Protein AF-A0A921MLL8-F1 (afdb_monomer)

Solvent-accessible surface area (backbone atoms only — not comparable to full-atom values): 6401 Å² total; per-residue (Å²): 130,87,62,38,24,34,44,33,26,48,27,29,37,92,51,54,71,56,53,45,51,53,44,43,72,62,38,30,48,61,50,83,41,60,31,79,57,47,71,74,58,55,72,66,45,68,55,61,29,28,37,35,44,33,23,34,93,55,23,56,57,98,88,40,73,62,63,59,52,78,62,60,78,72,39,98,44,52,65,44,66,25,35,38,99,86,39,61,62,77,59,87,52,64,68,62,30,51,50,53,50,45,46,42,47,45,61,70,32,57,42,60,52,65,129

Structure (mmCIF, N/CA/C/O backbone):
data_AF-A0A921MLL8-F1
#
_entry.id   AF-A0A921MLL8-F1
#
loop_
_atom_site.group_PDB
_atom_site.id
_atom_site.type_symbol
_atom_site.label_atom_id
_atom_site.label_alt_id
_atom_site.label_comp_id
_atom_site.label_asym_id
_atom_site.label_entity_id
_atom_site.label_seq_id
_atom_site.pdbx_PDB_ins_code
_atom_site.Cartn_x
_atom_site.Cartn_y
_atom_site.Cartn_z
_atom_site.occupancy
_atom_site.B_iso_or_equiv
_atom_site.auth_seq_id
_atom_site.auth_comp_id
_atom_site.auth_asym_id
_atom_site.auth_atom_id
_atom_site.pdbx_PDB_model_num
ATOM 1 N N . MET A 1 1 ? -20.770 6.515 -9.684 1.00 64.88 1 MET A N 1
ATOM 2 C CA . MET A 1 1 ? -20.285 5.380 -8.872 1.00 64.88 1 MET A CA 1
ATOM 3 C C . MET A 1 1 ? -19.076 5.869 -8.104 1.00 64.88 1 MET A C 1
ATOM 5 O O . MET A 1 1 ? -18.341 6.684 -8.653 1.00 64.88 1 MET A O 1
ATOM 9 N N . ALA A 1 2 ? -18.919 5.476 -6.843 1.00 79.12 2 ALA A N 1
ATOM 10 C CA . ALA A 1 2 ? -17.697 5.806 -6.119 1.00 79.12 2 ALA A CA 1
ATOM 11 C C . ALA A 1 2 ? -16.519 5.057 -6.776 1.00 79.12 2 ALA A C 1
ATOM 13 O O . ALA A 1 2 ? -16.722 3.993 -7.363 1.00 79.12 2 ALA A O 1
ATOM 14 N N . ARG A 1 3 ? -15.327 5.654 -6.763 1.00 89.19 3 ARG A N 1
ATOM 15 C CA . ARG A 1 3 ? -14.134 5.099 -7.420 1.00 89.19 3 ARG A CA 1
ATOM 16 C C . ARG A 1 3 ? -13.531 3.981 -6.579 1.00 89.19 3 ARG A C 1
ATOM 18 O O . ARG A 1 3 ? -13.698 4.005 -5.365 1.00 89.19 3 ARG A O 1
ATOM 25 N N . ASP A 1 4 ? -12.870 3.029 -7.226 1.00 97.38 4 ASP A N 1
ATOM 26 C CA . ASP A 1 4 ? -12.122 1.971 -6.547 1.00 97.38 4 ASP A CA 1
ATOM 27 C C . ASP A 1 4 ? -10.864 2.550 -5.891 1.00 97.38 4 ASP A C 1
ATOM 29 O O . ASP A 1 4 ? -10.206 3.418 -6.472 1.00 97.38 4 ASP A O 1
ATOM 33 N N . MET A 1 5 ? -10.556 2.075 -4.684 1.00 97.88 5 MET A N 1
ATOM 34 C CA . MET A 1 5 ? -9.508 2.620 -3.824 1.00 97.88 5 MET A CA 1
ATOM 35 C C . MET A 1 5 ? -8.464 1.560 -3.467 1.00 97.88 5 MET A C 1
ATOM 37 O O . MET A 1 5 ? -8.817 0.450 -3.062 1.00 97.88 5 MET A O 1
ATOM 41 N N . ILE A 1 6 ? -7.184 1.925 -3.540 1.00 98.69 6 ILE A N 1
ATOM 42 C CA . ILE A 1 6 ? -6.076 1.178 -2.933 1.00 98.69 6 ILE A CA 1
ATOM 43 C C . ILE A 1 6 ? -5.535 1.965 -1.738 1.00 98.69 6 ILE A C 1
ATOM 45 O O . ILE A 1 6 ? -5.096 3.109 -1.885 1.00 98.69 6 ILE A O 1
ATOM 49 N N . ALA A 1 7 ? -5.547 1.357 -0.553 1.00 98.69 7 ALA A N 1
ATOM 50 C CA . ALA A 1 7 ? -4.902 1.936 0.621 1.00 98.69 7 ALA A CA 1
ATOM 51 C C . ALA A 1 7 ? -3.412 1.582 0.617 1.00 98.69 7 ALA A C 1
ATOM 53 O O . ALA A 1 7 ? -3.051 0.411 0.536 1.00 98.69 7 ALA A O 1
ATOM 54 N N . VAL A 1 8 ? -2.543 2.585 0.723 1.00 98.81 8 VAL A N 1
ATOM 55 C CA . VAL A 1 8 ? -1.100 2.390 0.900 1.00 98.81 8 VAL A CA 1
ATOM 56 C C . VAL A 1 8 ? -0.766 2.707 2.351 1.00 98.81 8 VAL A C 1
ATOM 58 O O . VAL A 1 8 ? -0.954 3.840 2.788 1.00 98.81 8 VAL A O 1
ATOM 61 N N . LEU A 1 9 ? -0.295 1.723 3.109 1.00 98.62 9 LEU A N 1
ATOM 62 C CA . LEU A 1 9 ? 0.121 1.902 4.497 1.00 98.62 9 LEU A CA 1
ATOM 63 C C . LEU A 1 9 ? 1.606 2.245 4.525 1.00 98.62 9 LEU A C 1
ATOM 65 O O . LEU A 1 9 ? 2.427 1.505 3.985 1.00 98.62 9 LEU A O 1
ATOM 69 N N . ASN A 1 10 ? 1.946 3.377 5.133 1.00 97.88 10 ASN A N 1
ATOM 70 C CA . ASN A 1 10 ? 3.319 3.853 5.201 1.00 97.88 10 ASN A CA 1
ATOM 71 C C . ASN A 1 10 ? 4.080 3.199 6.359 1.00 97.88 10 ASN A C 1
ATOM 73 O O . ASN A 1 10 ? 3.882 3.580 7.517 1.00 97.88 10 ASN A O 1
ATOM 77 N N . LEU A 1 11 ? 4.988 2.282 6.024 1.00 97.69 11 LEU A N 1
ATOM 78 C CA . LEU A 1 11 ? 5.922 1.645 6.951 1.00 97.69 11 LEU A CA 1
ATOM 79 C C . LEU A 1 11 ? 7.368 2.096 6.670 1.00 97.69 11 LEU A C 1
ATOM 81 O O . LEU A 1 11 ? 8.308 1.334 6.845 1.00 97.69 11 LEU A O 1
ATOM 85 N N . GLY A 1 12 ? 7.572 3.346 6.241 1.00 96.69 12 GLY A N 1
ATOM 86 C CA . GLY A 1 12 ? 8.917 3.925 6.108 1.00 96.69 12 GLY A CA 1
ATOM 87 C C . GLY A 1 12 ? 9.510 3.872 4.700 1.00 96.69 12 GLY A C 1
ATOM 88 O O . GLY A 1 12 ? 10.721 4.017 4.523 1.00 96.69 12 GLY A O 1
ATOM 89 N N . SER A 1 13 ? 8.671 3.689 3.679 1.00 97.44 13 SER A N 1
ATOM 90 C CA . SER A 1 13 ? 9.093 3.832 2.286 1.00 97.44 13 SER A CA 1
ATOM 91 C C . SER A 1 13 ? 9.415 5.279 1.924 1.00 97.44 13 SER A C 1
ATOM 93 O O . SER A 1 13 ? 8.610 6.192 2.130 1.00 97.44 13 SER A O 1
ATOM 95 N N . ARG A 1 14 ? 10.549 5.486 1.251 1.00 96.56 14 ARG A N 1
ATOM 96 C CA . ARG A 1 14 ? 10.877 6.772 0.608 1.00 96.56 14 ARG A CA 1
ATOM 97 C C . ARG A 1 14 ? 10.157 6.969 -0.727 1.00 96.56 14 ARG A C 1
ATOM 99 O O . ARG A 1 14 ? 10.179 8.064 -1.277 1.00 96.56 14 ARG A O 1
ATOM 106 N N . GLU A 1 15 ? 9.497 5.931 -1.239 1.00 96.31 15 GLU A N 1
ATOM 107 C CA . GLU A 1 15 ? 8.857 5.932 -2.557 1.00 96.31 15 GLU A CA 1
ATOM 108 C C . GLU A 1 15 ? 7.325 6.031 -2.505 1.00 96.31 15 GLU A C 1
ATOM 110 O O . GLU A 1 15 ? 6.663 5.859 -3.527 1.00 96.31 15 GLU A O 1
ATOM 115 N N . ASN A 1 16 ? 6.731 6.344 -1.348 1.00 98.00 16 ASN A N 1
ATOM 116 C CA . ASN A 1 16 ? 5.273 6.439 -1.197 1.00 98.00 16 ASN A CA 1
ATOM 117 C C . ASN A 1 16 ? 4.617 7.361 -2.239 1.00 98.00 16 ASN A C 1
ATOM 119 O O . ASN A 1 16 ? 3.625 6.992 -2.863 1.00 98.00 16 ASN A O 1
ATOM 123 N N . GLU A 1 17 ? 5.180 8.547 -2.480 1.00 97.94 17 GLU A N 1
ATOM 124 C CA . GLU A 1 17 ? 4.623 9.476 -3.471 1.00 97.94 17 GLU A CA 1
ATOM 125 C C . GLU A 1 17 ? 4.693 8.934 -4.902 1.00 97.94 17 GLU A C 1
ATOM 127 O O . GLU A 1 17 ? 3.786 9.177 -5.701 1.00 97.94 17 GLU A O 1
ATOM 132 N N . ARG A 1 18 ? 5.771 8.213 -5.231 1.00 97.94 18 ARG A N 1
ATOM 133 C CA . ARG A 1 18 ? 5.937 7.556 -6.531 1.00 97.94 18 ARG A CA 1
ATOM 134 C C . ARG A 1 18 ? 4.884 6.462 -6.691 1.00 97.94 18 ARG A C 1
ATOM 136 O O . ARG A 1 18 ? 4.154 6.483 -7.676 1.00 97.94 18 ARG A O 1
ATOM 143 N N . LEU A 1 19 ? 4.739 5.597 -5.687 1.00 98.56 19 LEU A N 1
ATOM 144 C CA . LEU A 1 19 ? 3.757 4.512 -5.674 1.00 98.56 19 LEU A CA 1
ATOM 145 C C . LEU A 1 19 ? 2.323 5.021 -5.890 1.00 98.56 19 LEU A C 1
ATOM 147 O O . LEU A 1 19 ? 1.594 4.484 -6.721 1.00 98.56 19 LEU A O 1
ATOM 151 N N . LEU A 1 20 ? 1.920 6.095 -5.204 1.00 98.62 20 LEU A N 1
ATOM 152 C CA . LEU A 1 20 ? 0.591 6.687 -5.399 1.00 98.62 20 LEU A CA 1
ATOM 153 C C . LEU A 1 20 ? 0.384 7.180 -6.840 1.00 98.62 20 LEU A C 1
ATOM 155 O O . LEU A 1 20 ? -0.676 6.957 -7.422 1.00 98.62 20 LEU A O 1
ATOM 159 N N . LYS A 1 21 ? 1.387 7.834 -7.439 1.00 98.31 21 LYS A N 1
ATOM 160 C CA . LYS A 1 21 ? 1.320 8.316 -8.833 1.00 98.31 21 LYS A CA 1
ATOM 161 C C . LYS A 1 21 ? 1.255 7.163 -9.835 1.00 98.31 21 LYS A C 1
ATOM 163 O O . LYS A 1 21 ? 0.547 7.255 -10.837 1.00 98.31 21 LYS A O 1
ATOM 168 N N . GLU A 1 22 ? 1.962 6.074 -9.569 1.00 98.38 22 GLU A N 1
ATOM 169 C CA . GLU A 1 22 ? 1.938 4.873 -10.405 1.00 98.38 22 GLU A CA 1
ATOM 170 C C . GLU A 1 22 ? 0.558 4.200 -10.369 1.00 98.38 22 GLU A C 1
ATOM 172 O O . GLU A 1 22 ? -0.004 3.909 -11.424 1.00 98.38 22 GLU A O 1
ATOM 177 N N . ILE A 1 23 ? -0.061 4.059 -9.189 1.00 98.31 23 ILE A N 1
ATOM 178 C CA . ILE A 1 23 ? -1.439 3.544 -9.068 1.00 98.31 23 ILE A CA 1
ATOM 179 C C . ILE A 1 23 ? -2.437 4.473 -9.777 1.00 98.31 23 ILE A C 1
ATOM 181 O O . ILE A 1 23 ? -3.310 4.008 -10.513 1.00 98.31 23 ILE A O 1
ATOM 185 N N . GLN A 1 24 ? -2.268 5.792 -9.644 1.00 96.81 24 GLN A N 1
ATOM 186 C CA . GLN A 1 24 ? -3.079 6.771 -10.376 1.00 96.81 24 GLN A CA 1
ATOM 187 C C . GLN A 1 24 ? -2.922 6.648 -11.898 1.00 96.81 24 GLN A C 1
ATOM 189 O O . GLN A 1 24 ? -3.901 6.825 -12.625 1.00 96.81 24 GLN A O 1
ATOM 194 N N . THR A 1 25 ? -1.726 6.305 -12.383 1.00 97.25 25 THR A N 1
ATOM 195 C CA . THR A 1 25 ? -1.446 6.065 -13.810 1.00 97.25 25 THR A CA 1
ATOM 196 C C . THR A 1 25 ? -2.167 4.815 -14.326 1.00 97.25 25 THR A C 1
ATOM 198 O O . THR A 1 25 ? -2.566 4.772 -15.488 1.00 97.25 25 THR A O 1
ATOM 201 N N . LEU A 1 26 ? -2.435 3.835 -13.454 1.00 97.06 26 LEU A N 1
ATOM 202 C CA . LEU A 1 26 ? -3.313 2.689 -13.743 1.00 97.06 26 LEU A CA 1
ATOM 203 C C . LEU A 1 26 ? -4.809 3.053 -13.749 1.00 97.06 26 LEU A C 1
ATOM 205 O O . LEU A 1 26 ? -5.651 2.195 -14.009 1.00 97.06 26 LEU A O 1
ATOM 209 N N . GLY A 1 27 ? -5.158 4.310 -13.466 1.00 96.38 27 GLY A N 1
ATOM 210 C CA . GLY A 1 27 ? -6.531 4.803 -13.466 1.00 96.38 27 GLY A CA 1
ATOM 211 C C . GLY A 1 27 ? -7.320 4.487 -12.195 1.00 96.38 27 GLY A C 1
ATOM 212 O O . GLY A 1 27 ? -8.536 4.666 -12.206 1.00 96.38 27 GLY A O 1
ATOM 213 N N . VAL A 1 28 ? -6.666 4.055 -11.114 1.00 97.88 28 VAL A N 1
ATOM 214 C CA . VAL A 1 28 ? -7.292 3.705 -9.825 1.00 97.88 28 VAL A CA 1
ATOM 215 C C . VAL A 1 28 ? -6.955 4.780 -8.784 1.00 97.88 28 VAL A C 1
ATOM 217 O O . VAL A 1 28 ? -5.882 5.379 -8.842 1.00 97.88 28 VAL A O 1
ATOM 220 N N . ASP A 1 29 ? -7.877 5.091 -7.867 1.00 97.50 29 ASP A N 1
ATOM 221 C CA . ASP A 1 29 ? -7.584 6.046 -6.793 1.00 97.50 29 ASP A CA 1
ATOM 222 C C . ASP A 1 29 ? -6.781 5.354 -5.677 1.00 97.50 29 ASP A C 1
ATOM 224 O O . ASP A 1 29 ? -6.930 4.162 -5.408 1.00 97.50 29 ASP A O 1
ATOM 228 N N . SER A 1 30 ? -5.908 6.112 -5.019 1.00 98.06 30 SER A N 1
ATOM 229 C CA . SER A 1 30 ? -5.090 5.615 -3.914 1.00 98.06 30 SER A CA 1
ATOM 230 C C . SER A 1 30 ? -4.837 6.706 -2.887 1.00 98.06 30 SER A C 1
ATOM 232 O O . SER A 1 30 ? -4.708 7.881 -3.249 1.00 98.06 30 SER A O 1
ATOM 234 N N . ALA A 1 31 ? -4.695 6.318 -1.625 1.00 98.25 31 ALA A N 1
ATOM 235 C CA . ALA A 1 31 ? -4.361 7.226 -0.535 1.00 98.25 31 ALA A CA 1
ATOM 236 C C . ALA A 1 31 ? -3.324 6.603 0.404 1.00 98.25 31 ALA A C 1
ATOM 238 O O . ALA A 1 31 ? -3.286 5.385 0.585 1.00 98.25 31 ALA A O 1
ATOM 239 N N . LEU A 1 32 ? -2.482 7.463 0.982 1.00 98.56 32 LEU A N 1
ATOM 240 C CA . LEU A 1 32 ? -1.503 7.076 1.990 1.00 98.56 32 LEU A CA 1
ATOM 241 C C . LEU A 1 32 ? -2.138 7.138 3.378 1.00 98.56 32 LEU A C 1
ATOM 243 O O . LEU A 1 32 ? -2.731 8.155 3.741 1.00 98.56 32 LEU A O 1
ATOM 247 N N . TYR A 1 33 ? -1.953 6.082 4.155 1.00 98.50 33 TYR A N 1
ATOM 248 C CA . TYR A 1 33 ? -2.418 5.955 5.529 1.00 98.50 33 TYR A CA 1
ATOM 249 C C . TYR A 1 33 ? -1.239 5.630 6.456 1.00 98.50 33 TYR A C 1
ATOM 251 O O . TYR A 1 33 ? -0.237 5.061 6.007 1.00 98.50 33 TYR A O 1
ATOM 259 N N . PRO A 1 34 ? -1.315 5.996 7.746 1.00 97.50 34 PRO A N 1
ATOM 260 C CA . PRO A 1 34 ? -0.300 5.595 8.715 1.00 97.50 34 PRO A CA 1
ATOM 261 C C . PRO A 1 34 ? -0.324 4.074 8.933 1.00 97.50 34 PRO A C 1
ATOM 263 O O . PRO A 1 34 ? -1.380 3.454 8.832 1.00 97.50 34 PRO A O 1
ATOM 266 N N . HIS A 1 35 ? 0.817 3.478 9.294 1.00 96.31 35 HIS A N 1
ATOM 267 C CA . HIS A 1 35 ? 0.890 2.061 9.687 1.00 96.31 35 HIS A CA 1
ATOM 268 C C . HIS A 1 35 ? -0.034 1.725 10.871 1.00 96.31 35 HIS A C 1
ATOM 270 O O . HIS A 1 35 ? -0.512 0.604 10.986 1.00 96.31 35 HIS A O 1
ATOM 276 N N . SER A 1 36 ? -0.328 2.711 11.723 1.00 96.50 36 SER A N 1
ATOM 277 C CA . SER A 1 36 ? -1.189 2.572 12.898 1.00 96.50 36 SER A CA 1
ATOM 278 C C . SER A 1 36 ? -2.692 2.629 12.602 1.00 96.50 36 SER A C 1
ATOM 280 O O . SER A 1 36 ? -3.481 2.627 13.548 1.00 96.50 36 SER A O 1
ATOM 282 N N . ILE A 1 37 ? -3.104 2.697 11.327 1.00 97.44 37 ILE A N 1
ATOM 283 C CA . ILE A 1 37 ? -4.523 2.640 10.963 1.00 97.44 37 ILE A CA 1
ATOM 284 C C . ILE A 1 37 ? -5.166 1.359 11.507 1.00 97.44 37 ILE A C 1
ATOM 286 O O . ILE A 1 37 ? -4.609 0.263 11.426 1.00 97.44 37 ILE A O 1
ATOM 290 N N . THR A 1 38 ? -6.362 1.493 12.061 1.00 96.56 38 THR A N 1
ATOM 291 C CA . THR A 1 38 ? -7.118 0.368 12.611 1.00 96.56 38 THR A CA 1
ATOM 292 C C . THR A 1 38 ? -7.986 -0.307 11.548 1.00 96.56 38 THR A C 1
ATOM 294 O O . THR A 1 38 ? -8.392 0.308 10.561 1.00 96.56 38 THR A O 1
ATOM 297 N N . ALA A 1 39 ? -8.363 -1.568 11.780 1.00 94.69 39 ALA A N 1
ATOM 298 C CA . ALA A 1 39 ? -9.316 -2.278 10.921 1.00 94.69 39 ALA A CA 1
ATOM 299 C C . ALA A 1 39 ? -10.658 -1.529 10.782 1.00 94.69 39 ALA A C 1
ATOM 301 O O . ALA A 1 39 ? -11.213 -1.452 9.690 1.00 94.69 39 ALA A O 1
ATOM 302 N N . GLY A 1 40 ? -11.141 -0.910 11.867 1.00 96.50 40 GLY A N 1
ATOM 303 C CA . GLY A 1 40 ? -12.375 -0.123 11.844 1.00 96.50 40 GLY A CA 1
ATOM 304 C C . GLY A 1 40 ? -12.267 1.154 11.007 1.00 96.50 40 GLY A C 1
ATOM 305 O O . GLY A 1 40 ? -13.245 1.553 10.382 1.00 96.50 40 GLY A O 1
ATOM 306 N N . GLU A 1 41 ? -11.091 1.786 10.951 1.00 97.75 41 GLU A N 1
ATOM 307 C CA . GLU A 1 41 ? -10.836 2.917 10.048 1.00 97.75 41 GLU A CA 1
ATOM 308 C C . GLU A 1 41 ? -10.731 2.463 8.588 1.00 97.75 41 GLU A C 1
ATOM 310 O O . GLU A 1 41 ? -11.256 3.144 7.707 1.00 97.75 41 GLU A O 1
ATOM 315 N N . LEU A 1 42 ? -10.129 1.295 8.327 1.00 97.75 42 LEU A N 1
ATOM 316 C CA . LEU A 1 42 ? -10.115 0.679 6.996 1.00 97.75 42 LEU A CA 1
ATOM 317 C C . LEU A 1 42 ? -11.532 0.344 6.503 1.00 97.75 42 LEU A C 1
ATOM 319 O O . LEU A 1 42 ? -11.824 0.575 5.330 1.00 97.75 42 LEU A O 1
ATOM 323 N N . ASP A 1 43 ? -12.440 -0.086 7.388 1.00 96.88 43 ASP A N 1
ATOM 324 C CA . ASP A 1 43 ? -13.849 -0.345 7.043 1.00 96.88 43 ASP A CA 1
ATOM 325 C C . ASP A 1 43 ? -14.578 0.923 6.562 1.00 96.88 43 ASP A C 1
ATOM 327 O O . ASP A 1 43 ? -15.585 0.838 5.856 1.00 96.88 43 ASP A O 1
ATOM 331 N N . GLN A 1 44 ? -14.084 2.110 6.935 1.00 97.12 44 GLN A N 1
ATOM 332 C CA . GLN A 1 44 ? -14.637 3.390 6.485 1.00 97.12 44 GLN A CA 1
ATOM 333 C C . GLN A 1 44 ? -14.043 3.869 5.156 1.00 97.12 44 GLN A C 1
ATOM 335 O O . GLN A 1 44 ? -14.501 4.880 4.619 1.00 97.12 44 GLN A O 1
ATOM 340 N N . VAL A 1 45 ? -13.041 3.176 4.603 1.00 97.00 45 VAL A N 1
ATOM 341 C CA . VAL A 1 45 ? -12.448 3.538 3.313 1.00 97.00 45 VAL A CA 1
ATOM 342 C C . VAL A 1 45 ? -13.410 3.126 2.189 1.00 97.00 45 VAL A C 1
ATOM 344 O O . VAL A 1 45 ? -13.627 1.934 1.953 1.00 97.00 45 VAL A O 1
ATOM 347 N N . PRO A 1 46 ? -14.010 4.087 1.461 1.00 96.00 46 PRO A N 1
ATOM 348 C CA . PRO A 1 46 ? -15.029 3.774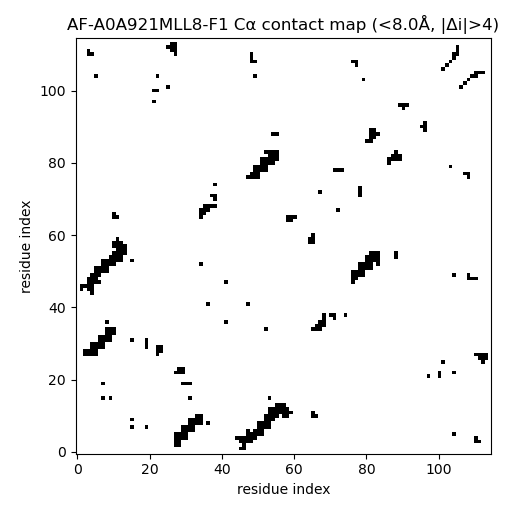 0.470 1.00 96.00 46 PRO A CA 1
ATOM 349 C C . PRO A 1 46 ? -14.429 2.988 -0.698 1.00 96.00 46 PRO A C 1
ATOM 351 O O . PRO A 1 46 ? -13.417 3.390 -1.268 1.00 96.00 46 PRO A O 1
ATOM 354 N N . ASN A 1 47 ? -15.098 1.895 -1.080 1.00 96.50 47 ASN A N 1
ATOM 355 C CA . ASN A 1 47 ? -14.697 1.002 -2.174 1.00 96.50 47 ASN A CA 1
ATOM 356 C C . ASN A 1 47 ? -13.232 0.549 -2.118 1.00 96.50 47 ASN A C 1
ATOM 358 O O . ASN A 1 47 ? -12.563 0.458 -3.153 1.00 96.50 47 ASN A O 1
ATOM 362 N N . LEU A 1 48 ? -12.730 0.263 -0.921 1.00 98.19 48 LEU A N 1
ATOM 363 C CA . LEU A 1 48 ? -11.423 -0.353 -0.767 1.00 98.19 48 LEU A CA 1
ATOM 364 C C . LEU A 1 48 ? -11.373 -1.677 -1.551 1.00 98.19 48 LEU A C 1
ATOM 366 O O . LEU A 1 48 ? -12.224 -2.548 -1.371 1.00 98.19 48 LEU A O 1
ATOM 370 N N . LYS A 1 49 ? -10.397 -1.803 -2.453 1.00 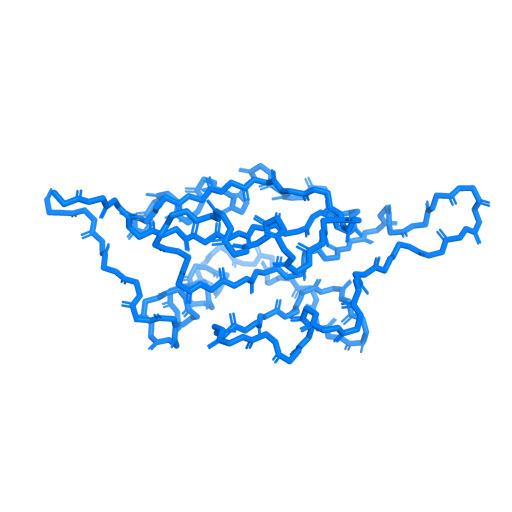98.50 49 LYS A N 1
ATOM 371 C CA . LYS A 1 49 ? -10.167 -2.996 -3.286 1.00 98.50 49 LYS A CA 1
ATOM 372 C C . LYS A 1 49 ? -8.913 -3.762 -2.911 1.00 98.50 49 LYS A C 1
ATOM 374 O O . LYS A 1 49 ? -8.829 -4.943 -3.220 1.00 98.50 49 LYS A O 1
AT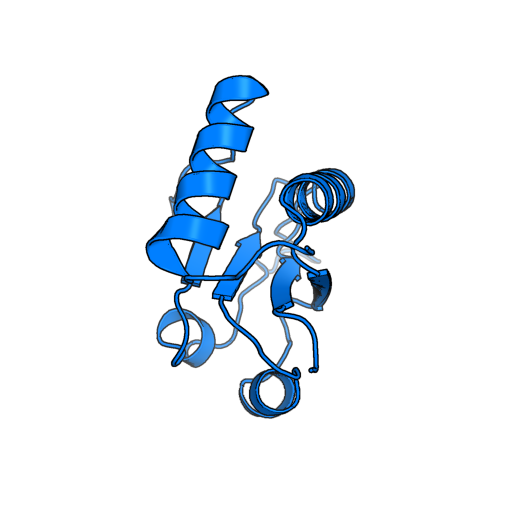OM 379 N N . GLY A 1 50 ? -7.959 -3.109 -2.262 1.00 98.69 50 GLY A N 1
ATOM 380 C CA . GLY A 1 50 ? -6.722 -3.737 -1.826 1.00 98.69 50 GLY A CA 1
ATOM 381 C C . GLY A 1 50 ? -5.894 -2.821 -0.942 1.00 98.69 50 GLY A C 1
ATOM 382 O O . GLY A 1 50 ? -6.101 -1.603 -0.915 1.00 98.69 50 GLY A O 1
ATOM 383 N N . ILE A 1 51 ? -4.961 -3.430 -0.223 1.00 98.88 51 ILE A N 1
ATOM 384 C CA . ILE A 1 51 ? -4.042 -2.766 0.695 1.00 98.88 51 ILE A CA 1
ATOM 385 C C . ILE A 1 51 ? -2.612 -3.083 0.258 1.00 98.88 51 ILE A C 1
ATOM 387 O O . ILE A 1 51 ? -2.289 -4.225 -0.056 1.00 98.88 51 ILE A O 1
ATOM 391 N N . ILE A 1 52 ? -1.747 -2.075 0.254 1.00 98.75 52 ILE A N 1
ATOM 392 C CA . ILE A 1 52 ? -0.302 -2.245 0.112 1.00 98.75 52 ILE A CA 1
ATOM 393 C C . ILE A 1 52 ? 0.338 -1.845 1.438 1.00 98.75 52 ILE A C 1
ATOM 395 O O . ILE A 1 52 ? 0.269 -0.683 1.829 1.00 98.75 52 ILE A O 1
ATOM 399 N N . VAL A 1 53 ? 0.969 -2.797 2.117 1.00 98.56 53 VAL A N 1
ATOM 400 C CA . VAL A 1 53 ? 1.835 -2.567 3.276 1.00 98.56 53 VAL A CA 1
ATOM 401 C C . VAL A 1 53 ? 3.212 -2.192 2.732 1.00 98.56 53 VAL A C 1
ATOM 403 O O . VAL A 1 53 ? 3.965 -3.057 2.287 1.00 98.56 53 VAL A O 1
ATOM 406 N N . ASN A 1 54 ? 3.497 -0.889 2.672 1.00 98.44 54 ASN A N 1
ATOM 407 C CA . ASN A 1 54 ? 4.656 -0.353 1.964 1.00 98.44 54 ASN A CA 1
ATOM 408 C C . ASN A 1 54 ? 5.784 -0.018 2.948 1.00 98.44 54 ASN A C 1
ATOM 410 O O . ASN A 1 54 ? 5.862 1.100 3.475 1.00 98.44 54 ASN A O 1
ATOM 414 N N . GLY A 1 55 ? 6.626 -1.018 3.195 1.00 98.12 55 GLY A N 1
ATOM 415 C CA . GLY A 1 55 ? 7.853 -0.919 3.971 1.00 98.12 55 GLY A CA 1
ATOM 416 C C . GLY A 1 55 ? 8.939 -0.109 3.275 1.00 98.12 55 GLY A C 1
ATOM 417 O O . GLY A 1 55 ? 8.760 0.446 2.183 1.00 98.12 55 GLY A O 1
ATOM 418 N N . GLY A 1 56 ? 10.072 0.020 3.951 1.00 96.50 56 GLY A N 1
ATOM 419 C CA . GLY A 1 56 ? 11.177 0.809 3.443 1.00 96.50 56 GLY A CA 1
ATOM 420 C C . GLY A 1 56 ? 12.324 0.988 4.424 1.00 96.50 56 GLY A C 1
ATOM 421 O O . GLY A 1 56 ? 12.263 0.537 5.567 1.00 96.50 56 GLY A O 1
ATOM 422 N N . PRO A 1 57 ? 13.372 1.721 4.019 1.00 95.56 57 PRO A N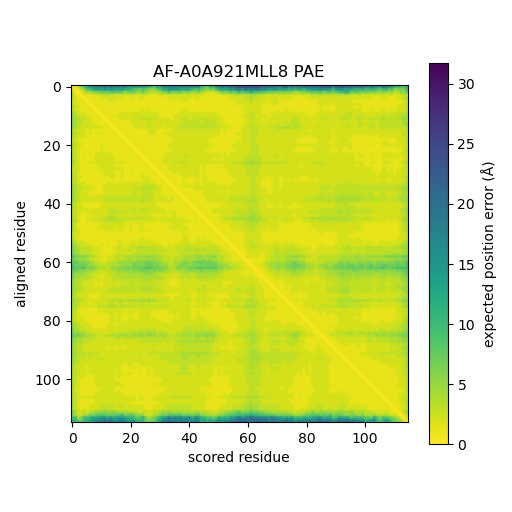 1
ATOM 423 C CA . PRO A 1 57 ? 14.571 1.902 4.833 1.00 95.56 57 PRO A CA 1
ATOM 424 C C . PRO A 1 57 ? 14.319 2.689 6.124 1.00 95.56 57 PRO A C 1
ATOM 426 O O . PRO A 1 57 ? 15.110 2.583 7.057 1.00 95.56 57 PRO A O 1
ATOM 429 N N . ASP A 1 58 ? 13.234 3.465 6.193 1.00 96.25 58 ASP A N 1
ATOM 430 C CA . ASP A 1 58 ? 12.894 4.285 7.354 1.00 96.25 58 ASP A CA 1
ATOM 431 C C . ASP A 1 58 ? 11.831 3.598 8.238 1.00 96.25 58 ASP A C 1
ATOM 433 O O . ASP A 1 58 ? 11.049 4.275 8.902 1.00 96.25 58 ASP A O 1
ATOM 437 N N . HIS A 1 59 ? 11.771 2.255 8.241 1.00 94.50 59 HIS A N 1
ATOM 438 C CA . HIS A 1 59 ? 10.770 1.470 8.983 1.00 94.50 59 HIS A CA 1
ATOM 439 C C . HIS A 1 59 ? 10.939 1.493 10.509 1.00 94.50 59 HIS A C 1
ATOM 441 O O . HIS A 1 59 ? 10.083 0.988 11.225 1.00 94.50 59 HIS A O 1
ATOM 447 N N . THR A 1 60 ? 12.020 2.076 11.029 1.00 94.75 60 THR A N 1
ATOM 448 C CA . THR A 1 60 ? 12.290 2.163 12.469 1.00 94.75 60 THR A CA 1
ATOM 449 C C . THR A 1 60 ? 12.151 3.603 12.959 1.00 94.75 60 THR A C 1
ATOM 451 O O . THR A 1 60 ? 12.826 4.500 12.454 1.00 94.75 60 THR A O 1
ATOM 454 N N . VAL A 1 61 ? 11.338 3.819 13.995 1.00 89.88 61 VAL A N 1
ATOM 455 C CA . VAL A 1 61 ? 11.165 5.113 14.675 1.00 89.88 61 VAL A CA 1
ATOM 456 C C . VAL A 1 61 ? 11.543 4.944 16.142 1.00 89.88 61 VAL A C 1
ATOM 458 O O . VAL A 1 61 ? 11.026 4.063 16.821 1.00 89.88 61 VAL A O 1
ATOM 461 N N . ASP A 1 62 ? 12.486 5.753 16.629 1.00 91.50 62 ASP A N 1
ATOM 462 C CA . ASP A 1 62 ? 12.993 5.689 18.011 1.00 91.50 62 ASP A CA 1
ATOM 463 C C . ASP A 1 62 ? 13.461 4.283 18.454 1.00 91.50 62 ASP A C 1
ATOM 465 O O . ASP A 1 62 ? 13.360 3.903 19.620 1.00 91.50 62 ASP A O 1
ATOM 469 N N . GLY A 1 63 ? 14.001 3.499 17.513 1.00 91.75 63 GLY A N 1
ATOM 470 C CA . GLY A 1 63 ? 14.471 2.130 17.756 1.00 91.75 63 GLY A CA 1
ATOM 471 C C . GLY A 1 63 ? 13.368 1.068 17.779 1.00 91.75 63 GLY A C 1
ATOM 472 O O . GLY A 1 63 ? 13.659 -0.085 18.088 1.00 91.75 63 GLY A O 1
ATOM 473 N N . VAL A 1 64 ? 12.127 1.438 17.454 1.00 91.38 64 VAL A N 1
ATOM 474 C CA . VAL A 1 64 ? 10.981 0.530 17.341 1.00 91.38 64 VAL A CA 1
ATOM 475 C C . VAL A 1 64 ? 10.610 0.367 15.870 1.00 91.38 64 VAL A C 1
ATOM 477 O O . VAL A 1 64 ? 10.423 1.357 15.161 1.00 91.38 64 VAL A O 1
ATOM 480 N N . GLU A 1 65 ? 10.505 -0.878 15.409 1.00 92.69 65 GLU A N 1
ATOM 481 C CA . GLU A 1 65 ? 10.019 -1.183 14.062 1.00 92.69 65 GLU A CA 1
ATOM 482 C C . GLU A 1 65 ? 8.526 -0.847 13.946 1.00 92.69 65 GLU A C 1
ATOM 484 O O . GLU A 1 65 ? 7.723 -1.170 14.826 1.00 92.69 65 GLU A O 1
ATOM 489 N N . MET A 1 66 ? 8.157 -0.166 12.862 1.00 95.31 66 MET A N 1
ATOM 490 C CA . MET A 1 66 ? 6.770 0.109 12.518 1.00 95.31 66 MET A CA 1
ATOM 491 C C . MET A 1 66 ? 6.081 -1.177 12.083 1.00 95.31 66 MET A C 1
ATOM 493 O O . MET A 1 66 ? 6.620 -1.962 11.307 1.00 95.31 66 MET A O 1
ATOM 497 N N . GLU A 1 67 ? 4.853 -1.349 12.553 1.00 96.00 67 GLU A N 1
ATOM 498 C CA . GLU A 1 67 ? 4.064 -2.545 12.306 1.00 96.00 67 GLU A CA 1
ATOM 499 C C . GLU A 1 67 ? 2.586 -2.165 12.169 1.00 96.00 67 GLU A C 1
ATOM 501 O O . GLU A 1 67 ? 2.105 -1.232 12.821 1.00 96.00 67 GLU A O 1
ATOM 506 N N . VAL A 1 68 ? 1.871 -2.870 11.299 1.00 97.25 68 VAL A N 1
ATOM 507 C CA . VAL A 1 68 ? 0.418 -2.770 11.155 1.00 97.25 68 VAL A CA 1
ATOM 508 C C . VAL A 1 68 ? -0.272 -3.705 12.143 1.00 97.25 68 VAL A C 1
ATOM 510 O O . VAL A 1 68 ? 0.290 -4.702 12.595 1.00 97.25 68 VAL A O 1
ATOM 513 N N . ALA A 1 69 ? -1.528 -3.414 12.480 1.00 96.06 69 ALA A N 1
ATOM 514 C CA . ALA A 1 69 ? -2.315 -4.330 13.299 1.00 96.06 69 ALA A CA 1
ATOM 515 C C . ALA A 1 69 ? -2.411 -5.719 12.632 1.00 96.06 69 ALA A C 1
ATOM 517 O O . ALA A 1 69 ? -2.532 -5.820 11.410 1.00 96.06 69 ALA A O 1
ATOM 518 N N . GLN A 1 70 ? -2.376 -6.799 13.421 1.00 95.25 70 GLN A N 1
ATOM 519 C CA . GLN A 1 70 ? -2.312 -8.173 12.900 1.00 95.25 70 GLN A CA 1
ATOM 520 C C . GLN A 1 70 ? -3.485 -8.504 11.957 1.00 95.25 70 GLN A C 1
ATOM 522 O O . GLN A 1 70 ? -3.343 -9.282 11.009 1.00 95.25 70 GLN A O 1
ATOM 527 N N . GLU A 1 71 ? -4.646 -7.902 12.199 1.00 96.12 71 GLU A N 1
ATOM 528 C CA . GLU A 1 71 ? -5.848 -8.056 11.385 1.00 96.12 71 GLU A CA 1
ATOM 529 C C . GLU A 1 71 ? -5.685 -7.487 9.969 1.00 96.12 71 GLU A C 1
ATOM 531 O O . GLU A 1 71 ? -6.358 -7.955 9.054 1.00 96.12 71 GLU A O 1
ATOM 536 N N . VAL A 1 72 ? -4.775 -6.526 9.763 1.00 97.31 72 VAL A N 1
ATOM 537 C CA . VAL A 1 72 ? -4.498 -5.936 8.445 1.00 97.31 72 VAL A CA 1
ATOM 538 C C . VAL A 1 72 ? -3.915 -6.975 7.492 1.00 97.31 72 VAL A C 1
ATOM 540 O O . VAL A 1 72 ? -4.278 -6.982 6.324 1.00 97.31 72 VAL A O 1
ATOM 543 N N . TYR A 1 73 ? -3.077 -7.900 7.966 1.00 96.56 73 TYR A N 1
ATOM 544 C CA . TYR A 1 73 ? -2.490 -8.942 7.111 1.00 96.56 73 TYR A CA 1
ATOM 545 C C . TYR A 1 73 ? -3.505 -9.928 6.546 1.00 96.56 73 TYR A C 1
ATOM 547 O O . TYR A 1 73 ? -3.301 -10.486 5.472 1.00 96.56 73 TYR A O 1
ATOM 555 N N . ASN A 1 74 ? -4.590 -10.154 7.283 1.00 94.75 74 ASN A N 1
ATOM 556 C CA . ASN A 1 74 ? -5.647 -11.095 6.923 1.00 94.75 74 ASN A CA 1
ATOM 557 C C . ASN A 1 74 ? -6.947 -10.357 6.606 1.00 94.75 74 ASN A C 1
ATOM 559 O O . ASN A 1 74 ? -8.042 -10.878 6.832 1.00 94.75 74 ASN A O 1
ATOM 563 N N . TYR A 1 75 ? -6.823 -9.115 6.144 1.00 97.69 75 TYR A N 1
ATOM 564 C CA . TYR A 1 75 ? -7.969 -8.270 5.895 1.00 97.69 75 TYR A CA 1
ATOM 565 C C . TYR A 1 75 ? -8.799 -8.802 4.719 1.00 97.69 75 TYR A C 1
ATOM 567 O O . TYR A 1 75 ? -8.340 -9.580 3.885 1.00 97.69 75 TYR A O 1
ATOM 575 N N . GLN A 1 76 ? -10.064 -8.395 4.659 1.00 97.25 76 GLN A N 1
ATOM 576 C CA . GLN A 1 76 ? -11.051 -8.955 3.725 1.00 97.25 76 GLN A CA 1
ATOM 577 C C . GLN A 1 76 ? -10.786 -8.647 2.239 1.00 97.25 76 GLN A C 1
ATOM 579 O O . GLN A 1 76 ? -11.396 -9.267 1.367 1.00 97.25 76 GLN A O 1
ATOM 584 N N . VAL A 1 77 ? -9.898 -7.693 1.945 1.00 98.44 77 VAL A N 1
ATOM 585 C CA . VAL A 1 77 ? -9.414 -7.398 0.589 1.00 98.44 77 VAL A CA 1
ATOM 586 C C . VAL A 1 77 ? -7.961 -7.850 0.438 1.00 98.44 77 VAL A C 1
ATOM 588 O O . VAL A 1 77 ? -7.261 -7.931 1.445 1.00 98.44 77 VAL A O 1
ATOM 591 N N . PRO A 1 78 ? -7.475 -8.113 -0.788 1.00 98.69 78 PRO A N 1
ATOM 592 C CA . PRO A 1 78 ? -6.087 -8.503 -1.000 1.00 98.69 78 PRO A CA 1
ATOM 593 C C . PRO A 1 78 ? -5.085 -7.524 -0.387 1.00 98.69 78 PRO A C 1
ATOM 595 O O . PRO A 1 78 ? -5.237 -6.303 -0.491 1.00 98.69 78 PRO A O 1
ATOM 598 N N . VAL A 1 79 ? -4.036 -8.085 0.209 1.00 98.62 79 VAL A N 1
ATOM 599 C CA . VAL A 1 79 ? -2.950 -7.354 0.862 1.00 98.62 79 VAL A CA 1
ATOM 600 C C . VAL A 1 79 ? -1.641 -7.742 0.191 1.00 98.62 79 VAL A C 1
ATOM 602 O O . VAL A 1 79 ? -1.366 -8.928 0.016 1.00 98.62 79 VAL A O 1
ATOM 605 N N . LEU A 1 80 ? -0.848 -6.748 -0.195 1.00 98.50 80 LEU A N 1
ATOM 606 C CA . LEU A 1 80 ? 0.500 -6.926 -0.727 1.00 98.50 80 LEU A CA 1
ATOM 607 C C . LEU A 1 80 ? 1.510 -6.312 0.233 1.00 98.50 80 LEU A C 1
ATOM 609 O O . LEU A 1 80 ? 1.301 -5.198 0.713 1.00 98.50 80 LEU A O 1
ATOM 613 N N . LEU A 1 81 ? 2.604 -7.022 0.478 1.00 98.31 81 LEU A N 1
ATOM 614 C CA . LEU A 1 81 ? 3.735 -6.534 1.251 1.00 98.31 81 LEU A CA 1
ATOM 615 C C . LEU A 1 81 ? 4.843 -6.136 0.276 1.00 98.31 81 LEU A C 1
ATOM 617 O O . LEU A 1 81 ? 5.074 -6.819 -0.720 1.00 98.31 81 LEU A O 1
ATOM 621 N N . ALA A 1 82 ? 5.511 -5.024 0.555 1.00 97.81 82 ALA A N 1
ATOM 622 C CA . ALA A 1 82 ? 6.713 -4.612 -0.155 1.00 97.81 82 ALA A CA 1
ATOM 623 C C . ALA A 1 82 ? 7.733 -4.115 0.865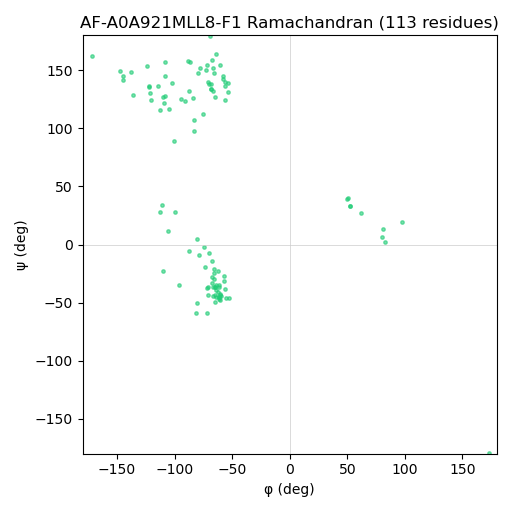 1.00 97.81 82 ALA A C 1
ATOM 625 O O . ALA A 1 82 ? 7.391 -3.277 1.698 1.00 97.81 82 ALA A O 1
ATOM 626 N N . ASP A 1 83 ? 8.959 -4.637 0.795 1.00 97.06 83 ASP A N 1
ATOM 627 C CA . ASP A 1 83 ? 10.056 -4.321 1.726 1.00 97.06 83 ASP A CA 1
ATOM 628 C C . ASP A 1 83 ? 9.653 -4.443 3.212 1.00 97.06 83 ASP A C 1
ATOM 630 O O . ASP A 1 83 ? 9.975 -3.594 4.044 1.00 97.06 83 ASP A O 1
ATOM 634 N N . HIS A 1 84 ? 8.861 -5.471 3.537 1.00 96.44 84 HIS A N 1
ATOM 635 C CA . HIS A 1 84 ? 8.322 -5.707 4.878 1.00 96.44 84 HIS A CA 1
ATOM 636 C C . HIS A 1 84 ? 8.234 -7.202 5.177 1.00 96.44 84 HIS A C 1
ATOM 638 O O . HIS A 1 84 ? 7.890 -7.982 4.294 1.00 96.44 84 HIS A O 1
ATOM 644 N N . MET A 1 85 ? 8.525 -7.622 6.413 1.00 92.94 85 MET A N 1
ATOM 645 C CA . MET A 1 85 ? 8.457 -9.033 6.847 1.00 92.94 85 MET A CA 1
ATOM 646 C C . MET A 1 85 ? 9.240 -10.022 5.955 1.00 92.94 85 MET A C 1
ATOM 648 O O . MET A 1 85 ? 8.864 -11.185 5.802 1.00 92.94 85 MET A O 1
ATOM 652 N N . GL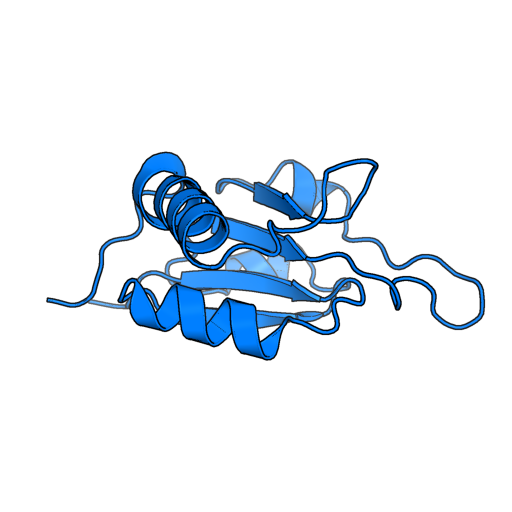Y A 1 86 ? 10.358 -9.569 5.380 1.00 92.19 86 GLY A N 1
ATOM 653 C CA . GLY A 1 86 ? 11.208 -10.368 4.492 1.00 92.19 86 GLY A CA 1
ATOM 654 C C . GLY A 1 86 ? 10.743 -10.424 3.034 1.00 92.19 86 GLY A C 1
ATOM 655 O O . GLY A 1 86 ? 11.388 -11.101 2.232 1.00 92.19 86 GLY A O 1
ATOM 656 N N . ASP A 1 87 ? 9.661 -9.722 2.685 1.00 96.56 87 ASP A N 1
ATOM 657 C CA . ASP A 1 87 ? 9.248 -9.539 1.297 1.00 96.56 87 ASP A CA 1
ATOM 658 C C . ASP A 1 87 ? 10.195 -8.588 0.558 1.00 96.56 87 ASP A C 1
ATOM 660 O O . ASP A 1 87 ? 10.873 -7.750 1.159 1.00 96.56 87 ASP A O 1
ATOM 664 N N . SER A 1 88 ? 10.263 -8.730 -0.763 1.00 96.31 88 SER A N 1
ATOM 665 C CA . SER A 1 88 ? 11.213 -7.950 -1.563 1.00 96.31 88 SER A CA 1
ATOM 666 C C . SER A 1 88 ? 10.780 -6.484 -1.673 1.00 96.31 88 SER A C 1
ATOM 668 O O . SER A 1 88 ? 9.578 -6.195 -1.682 1.00 96.31 88 SER A O 1
ATOM 670 N N . PRO A 1 89 ? 11.725 -5.536 -1.804 1.00 96.94 89 PRO A N 1
ATOM 671 C CA . PRO A 1 89 ? 11.378 -4.187 -2.215 1.00 96.94 89 PRO A CA 1
ATOM 672 C C . PRO A 1 89 ? 10.817 -4.191 -3.636 1.00 96.94 89 PRO A C 1
ATOM 674 O O . PRO A 1 89 ? 10.978 -5.143 -4.407 1.00 96.94 89 PRO A O 1
ATOM 677 N N . TRP A 1 90 ? 10.165 -3.091 -3.997 1.00 97.44 90 TRP A N 1
ATOM 678 C CA . TRP A 1 90 ? 9.717 -2.885 -5.364 1.00 97.44 90 TRP A CA 1
ATOM 679 C C . TRP A 1 90 ? 10.890 -2.941 -6.357 1.00 97.44 90 TRP A C 1
ATOM 681 O O . TRP A 1 90 ? 11.973 -2.443 -6.037 1.00 97.44 90 TRP A O 1
ATOM 691 N N . PRO A 1 91 ? 10.679 -3.464 -7.579 1.00 97.50 91 PRO A N 1
ATOM 692 C CA . PRO A 1 91 ? 11.700 -3.428 -8.620 1.00 97.50 91 PRO A CA 1
ATOM 693 C C . PRO A 1 91 ? 12.170 -1.995 -8.909 1.00 97.50 91 PRO A C 1
ATOM 695 O O . PRO A 1 91 ? 11.360 -1.065 -8.963 1.00 97.50 91 PRO A O 1
ATOM 698 N N . GLU A 1 92 ? 13.478 -1.822 -9.121 1.00 95.12 92 GLU A N 1
ATOM 699 C CA . GLU A 1 92 ? 14.050 -0.534 -9.537 1.00 95.12 92 GLU A CA 1
ATOM 700 C C . GLU A 1 92 ? 13.680 -0.201 -10.989 1.00 95.12 92 GLU A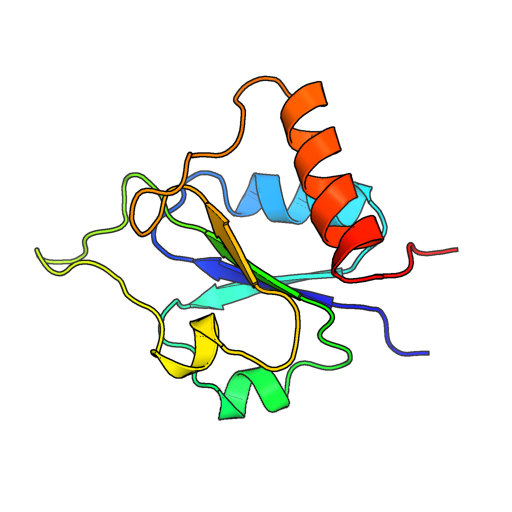 C 1
ATOM 702 O O . GLU A 1 92 ? 13.415 0.963 -11.310 1.00 95.12 92 GLU A O 1
ATOM 707 N N . ASP A 1 93 ? 13.628 -1.225 -11.851 1.00 97.75 93 ASP A N 1
ATOM 708 C CA . ASP A 1 93 ? 13.189 -1.085 -13.235 1.00 97.75 93 ASP A CA 1
ATOM 709 C C . ASP A 1 93 ? 11.711 -0.680 -13.296 1.00 97.75 93 ASP A C 1
ATOM 711 O O . ASP A 1 93 ? 10.825 -1.316 -12.717 1.00 97.75 93 ASP A O 1
ATOM 715 N N . GLU A 1 94 ? 11.444 0.403 -14.023 1.00 96.38 94 GLU A N 1
ATOM 716 C CA . GLU A 1 94 ? 10.117 1.004 -14.102 1.00 96.38 94 GLU A CA 1
ATOM 717 C C . GLU A 1 94 ? 9.095 0.067 -14.757 1.00 96.38 94 GLU A C 1
ATOM 719 O O . GLU A 1 94 ? 7.951 -0.008 -14.304 1.00 96.38 94 GLU A O 1
ATOM 724 N N . ALA A 1 95 ? 9.490 -0.675 -15.796 1.00 97.88 95 ALA A N 1
ATOM 725 C CA . ALA A 1 95 ? 8.577 -1.560 -16.506 1.00 97.88 95 ALA A CA 1
ATOM 726 C C . ALA A 1 95 ? 8.214 -2.776 -15.647 1.00 97.88 95 ALA A C 1
ATOM 728 O O . ALA A 1 95 ? 7.038 -3.139 -15.561 1.00 97.88 95 ALA A O 1
ATOM 729 N N . GLU A 1 96 ? 9.190 -3.385 -14.973 1.00 98.31 96 GLU A N 1
ATOM 730 C CA . GLU A 1 96 ? 8.953 -4.486 -14.034 1.00 98.31 96 GLU A CA 1
ATOM 731 C C . GLU A 1 96 ? 8.069 -4.054 -12.864 1.00 98.31 96 GLU A C 1
ATOM 733 O O . GLU A 1 96 ? 7.085 -4.728 -12.544 1.00 98.31 96 GLU A O 1
ATOM 738 N N . ARG A 1 97 ? 8.352 -2.888 -12.278 1.00 98.12 97 ARG A N 1
ATOM 739 C CA . ARG A 1 97 ? 7.551 -2.320 -11.194 1.00 98.12 97 ARG A CA 1
ATOM 740 C C . ARG A 1 97 ? 6.112 -2.050 -11.624 1.00 98.12 97 ARG A C 1
ATOM 742 O O . ARG A 1 97 ? 5.177 -2.466 -10.939 1.00 98.12 97 ARG A O 1
ATOM 749 N N . MET A 1 98 ? 5.913 -1.407 -12.774 1.00 98.31 98 MET A N 1
ATOM 750 C CA . MET A 1 98 ? 4.571 -1.148 -13.301 1.00 98.31 98 MET A CA 1
ATOM 751 C C . MET A 1 98 ? 3.821 -2.438 -13.638 1.00 98.31 98 MET A C 1
ATOM 753 O O . MET A 1 98 ? 2.609 -2.513 -13.425 1.00 98.31 98 MET A O 1
ATOM 757 N N . ASN A 1 99 ? 4.520 -3.473 -14.110 1.00 98.38 99 ASN A N 1
ATOM 758 C CA . ASN A 1 99 ? 3.926 -4.789 -14.333 1.00 98.38 99 ASN A CA 1
ATOM 759 C C . ASN A 1 99 ? 3.477 -5.441 -13.018 1.00 98.38 99 ASN A C 1
ATOM 761 O O . ASN A 1 99 ? 2.356 -5.952 -12.960 1.00 98.38 99 ASN A O 1
ATOM 765 N N . ALA A 1 100 ? 4.294 -5.378 -11.962 1.00 98.25 100 ALA A N 1
ATOM 766 C CA . ALA A 1 100 ? 3.936 -5.880 -10.635 1.00 98.25 100 ALA A CA 1
ATOM 767 C C . ALA A 1 100 ? 2.718 -5.137 -10.056 1.00 98.25 100 ALA A C 1
ATOM 769 O O . ALA A 1 100 ? 1.748 -5.766 -9.626 1.00 98.25 100 ALA A O 1
ATOM 770 N N . LEU A 1 101 ? 2.713 -3.801 -10.136 1.00 98.38 101 LEU A N 1
ATOM 771 C CA . LEU A 1 101 ? 1.588 -2.978 -9.686 1.00 98.38 101 LEU A CA 1
ATOM 772 C C 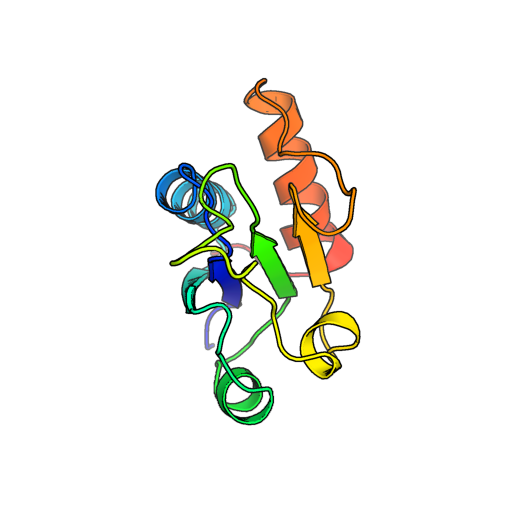. LEU A 1 101 ? 0.312 -3.282 -10.461 1.00 98.38 101 LEU A C 1
ATOM 774 O O . LEU A 1 101 ? -0.741 -3.472 -9.859 1.00 98.38 101 LEU A O 1
ATOM 778 N N . ARG A 1 102 ? 0.387 -3.389 -11.790 1.00 98.38 102 ARG A N 1
ATOM 779 C CA . ARG A 1 102 ? -0.761 -3.766 -12.620 1.00 98.38 102 ARG A CA 1
ATOM 780 C C . ARG A 1 102 ? -1.288 -5.152 -12.250 1.00 98.38 102 ARG A C 1
ATOM 782 O O . ARG A 1 102 ? -2.504 -5.325 -12.168 1.00 98.38 102 ARG A O 1
ATOM 789 N N . ALA A 1 103 ? -0.400 -6.125 -12.046 1.00 98.56 103 ALA A N 1
ATOM 790 C CA . ALA A 1 103 ? -0.785 -7.482 -11.674 1.00 98.56 103 ALA A CA 1
ATOM 791 C C . ALA A 1 103 ? -1.555 -7.496 -10.347 1.00 98.56 103 ALA A C 1
ATOM 793 O O . ALA A 1 103 ? -2.614 -8.117 -10.267 1.00 98.56 103 ALA A O 1
ATOM 794 N N . PHE A 1 104 ? -1.082 -6.755 -9.344 1.00 98.75 104 PHE A N 1
ATOM 795 C CA . PHE A 1 104 ? -1.775 -6.652 -8.065 1.00 98.75 104 PHE A CA 1
ATOM 796 C C . PHE A 1 104 ? -3.062 -5.820 -8.160 1.00 98.75 104 PHE A C 1
ATOM 798 O O . PHE A 1 104 ? -4.147 -6.339 -7.919 1.00 98.75 104 PHE A O 1
ATOM 805 N N . VAL A 1 105 ? -2.967 -4.553 -8.570 1.00 98.56 105 VAL A N 1
ATOM 806 C CA . VAL A 1 105 ? -4.078 -3.587 -8.533 1.00 98.56 105 VAL A CA 1
ATOM 807 C C . VAL A 1 105 ? -5.230 -3.994 -9.455 1.00 98.56 105 VAL A C 1
ATOM 809 O O . VAL A 1 105 ? -6.388 -3.942 -9.051 1.00 98.56 105 VAL A O 1
ATOM 812 N N . LEU A 1 106 ? -4.942 -4.415 -10.689 1.00 98.12 106 LEU A N 1
ATOM 813 C CA . LEU A 1 106 ? -5.989 -4.740 -11.667 1.00 98.12 106 LEU A CA 1
ATOM 814 C C . LEU A 1 106 ? -6.307 -6.236 -11.700 1.00 98.12 106 LEU A C 1
ATOM 816 O O . LEU A 1 106 ? -7.454 -6.614 -11.921 1.00 98.12 106 LEU A O 1
ATOM 820 N N . GLY A 1 107 ? -5.299 -7.090 -11.504 1.00 98.38 107 GLY A N 1
ATOM 821 C CA . GLY A 1 107 ? -5.467 -8.541 -11.551 1.00 98.38 107 GLY A CA 1
ATOM 822 C C . GLY A 1 107 ? -6.010 -9.118 -10.247 1.00 98.38 107 GLY A C 1
ATOM 823 O O . GLY A 1 107 ? -7.066 -9.744 -10.249 1.00 98.38 107 GLY A O 1
ATOM 824 N N . ILE A 1 108 ? -5.295 -8.909 -9.139 1.00 98.50 108 ILE A N 1
ATOM 825 C CA . ILE A 1 108 ? -5.610 -9.527 -7.841 1.00 98.50 108 ILE A CA 1
ATOM 826 C C . ILE A 1 108 ? -6.727 -8.765 -7.119 1.00 98.50 108 ILE A C 1
ATOM 828 O O . ILE A 1 108 ? -7.710 -9.371 -6.698 1.00 98.50 108 ILE A O 1
ATOM 832 N N . CYS A 1 109 ? -6.611 -7.442 -7.000 1.00 98.38 109 CYS A N 1
ATOM 833 C CA . CYS A 1 109 ? -7.623 -6.606 -6.346 1.00 98.38 109 CYS A CA 1
ATOM 834 C C . CYS A 1 109 ? -8.885 -6.429 -7.200 1.00 98.38 109 CYS A C 1
ATOM 836 O O . CYS A 1 109 ? -9.936 -6.049 -6.684 1.00 98.38 109 CYS A O 1
ATOM 838 N N . GLY A 1 110 ? -8.786 -6.667 -8.513 1.00 97.50 110 GLY A N 1
ATOM 839 C CA . GLY A 1 110 ? -9.890 -6.467 -9.450 1.00 97.50 110 GLY A CA 1
ATOM 840 C C . GLY A 1 110 ? -10.367 -5.013 -9.519 1.00 97.50 110 GLY A C 1
ATOM 841 O O . GLY A 1 110 ? -11.544 -4.773 -9.794 1.00 97.50 110 GLY A O 1
ATOM 842 N N . ALA A 1 111 ? -9.490 -4.045 -9.225 1.00 97.50 111 ALA A N 1
ATOM 843 C CA . ALA A 1 111 ? -9.838 -2.634 -9.304 1.00 97.50 111 ALA A CA 1
ATOM 844 C C . ALA A 1 111 ? -10.059 -2.227 -10.766 1.00 97.50 111 ALA A C 1
ATOM 846 O O . ALA A 1 111 ? -9.313 -2.618 -11.666 1.00 97.50 111 ALA A O 1
ATOM 847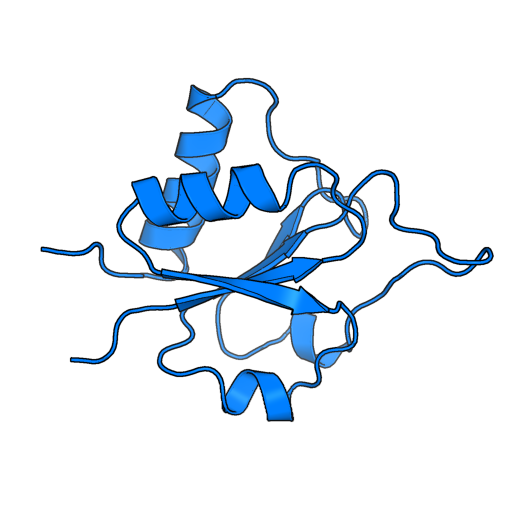 N N . SER A 1 112 ? -11.095 -1.430 -11.003 1.00 94.56 112 SER A N 1
ATOM 848 C CA . SER A 1 112 ? -11.468 -0.972 -12.338 1.00 94.56 112 SER A CA 1
ATOM 849 C C . SER A 1 112 ? -10.840 0.395 -12.639 1.00 94.56 112 SER A C 1
ATOM 851 O O . SER A 1 112 ? -11.072 1.343 -11.882 1.00 94.56 112 SER A O 1
ATOM 853 N N . PRO A 1 113 ? -10.083 0.542 -13.745 1.00 91.12 113 PRO A N 1
ATOM 854 C CA . PRO A 1 113 ? -9.580 1.840 -14.183 1.00 91.12 113 PRO A CA 1
ATOM 855 C C . PRO A 1 113 ? -10.712 2.823 -14.497 1.00 91.12 113 PRO A C 1
ATOM 857 O O . PRO A 1 113 ? -11.811 2.427 -14.897 1.00 91.12 113 PRO A O 1
ATOM 860 N N . LYS A 1 114 ? -10.422 4.122 -14.386 1.00 81.69 114 LYS A N 1
ATOM 861 C CA . LYS A 1 114 ? -11.276 5.190 -14.927 1.00 81.69 114 LYS A CA 1
ATOM 862 C C . LYS A 1 114 ? -11.545 4.946 -16.419 1.00 81.69 114 LYS A C 1
ATOM 864 O O . LYS A 1 114 ? -10.610 4.699 -17.179 1.00 81.69 114 LYS A O 1
ATOM 869 N N . ALA A 1 115 ? -12.821 5.024 -16.798 1.00 62.66 115 ALA A N 1
ATOM 870 C CA . ALA A 1 115 ? -13.251 5.131 -18.191 1.00 62.66 115 ALA A CA 1
ATOM 871 C C . ALA A 1 115 ? -12.955 6.527 -18.755 1.00 62.66 115 ALA A C 1
ATOM 873 O O . ALA A 1 115 ? -12.981 7.497 -17.956 1.00 62.66 115 ALA A O 1
#

InterPro domains:
  IPR017926 Glutamine amidotransferase [PF00117] (8-80)
  IPR029062 Class I glutamine amidotransferase-like [G3DSA:3.40.50.880] (1-82)
  IPR029062 Class I glutamine amidotransferase-like [SSF52317] (4-80)

pLDDT: mean 96.07, std 5.2, range [62.66, 98.88]

Foldseek 3Di:
DDAAEEEEEDQPAPCVVVLQVLVVVQQGHYDYDYLADDPVNVVVPPNYLEYEDAHDPGQDDPNRGRHHDPCNCVDPHYYHYANPPPHHHADPDPVSNSVVSCCCCCPRSVGDHDD

Nearest PDB structures (foldseek):
  7yc6-assembly1_A  TM=8.609E-01  e=8.561E-04  Methanocaldococcus jannaschii
  7d95-assembly1_B  TM=7.891E-01  e=3.931E-04  Methanocaldococcus jannaschii DSM 2661
  8gr3-assembly4_D  TM=7.699E-01  e=3.684E-04  Methanocaldococcus jannaschii DSM 2661
  8gr1-assembly4_D  TM=7.666E-01  e=4.776E-04  Methanocaldococcus jannaschii DSM 2661
  1qdl-assembly1_B-2  TM=8.039E-01  e=4.622E-03  Saccharolobus solfataricus

Radius of gyration: 13.44 Å; Cα contacts (8 Å, |Δi|>4): 208; chains: 1; bounding box: 35×21×36 Å

Sequence (115 aa):
MARDMIAVLNLGSRENERLLKEIQTLGVDSALYPHSITAGELDQVPNLKGIIVNGGPDHTVDGVEMEVAQEVYNYQVPVLLADHMGDSPWPEDEAERMNALRAFVLGICGASPKA

Secondary structure (DSSP, 8-state):
-PPPEEEEEEEB-TTHHHHHHHHHHTT-EEEEEETT--HHHHTTSTTEEEEEEEE-TT-EETTEE----HHHHT-SS-EEEESSTTPPPPPSSHHHHHHHHHIIIIIIS-PPPP-

Organism: NCBI:txid106588

Mean predicted aligned error: 2.64 Å